Protein AF-A0A328Q4A4-F1 (afdb_monomer)

Structure (mmCIF, N/CA/C/O backbone):
data_AF-A0A328Q4A4-F1
#
_entry.id   AF-A0A328Q4A4-F1
#
loop_
_atom_site.group_PDB
_atom_site.id
_atom_site.type_symbol
_atom_site.label_atom_id
_atom_site.label_alt_id
_atom_site.label_comp_id
_atom_site.label_asym_id
_atom_site.label_entity_id
_atom_site.label_seq_id
_atom_site.pdbx_PDB_ins_code
_atom_site.Cartn_x
_atom_site.Cartn_y
_atom_site.Cartn_z
_atom_site.occupancy
_atom_site.B_iso_or_equiv
_atom_site.auth_seq_id
_atom_site.auth_comp_id
_atom_site.auth_asym_id
_atom_site.auth_atom_id
_atom_site.pdbx_PDB_model_num
ATOM 1 N N . ILE A 1 1 ? -0.098 -8.728 -1.420 1.00 66.94 1 ILE A N 1
ATOM 2 C CA . ILE A 1 1 ? -1.194 -9.069 -0.474 1.00 66.94 1 ILE A CA 1
ATOM 3 C C . ILE A 1 1 ? -1.032 -8.154 0.727 1.00 66.94 1 ILE A C 1
ATOM 5 O O . ILE A 1 1 ? 0.090 -8.021 1.190 1.00 66.94 1 ILE A O 1
ATOM 9 N N . THR A 1 2 ? -2.100 -7.516 1.206 1.00 86.19 2 THR A N 1
ATOM 10 C CA . THR A 1 2 ? -2.045 -6.656 2.399 1.00 86.19 2 THR A CA 1
ATOM 11 C C . THR A 1 2 ? -2.824 -7.318 3.524 1.00 86.19 2 THR A C 1
ATOM 13 O O . THR A 1 2 ? -3.998 -7.646 3.348 1.00 86.19 2 THR A O 1
ATOM 16 N N . ALA A 1 3 ? -2.168 -7.540 4.662 1.00 93.38 3 ALA A N 1
ATOM 17 C CA . ALA A 1 3 ? -2.786 -8.192 5.807 1.00 93.38 3 ALA A CA 1
ATOM 18 C C . ALA A 1 3 ? -3.661 -7.197 6.584 1.00 93.38 3 ALA A C 1
ATOM 20 O O . ALA A 1 3 ? -3.274 -6.045 6.797 1.00 93.38 3 ALA A O 1
ATOM 21 N N . ALA A 1 4 ? -4.834 -7.656 7.018 1.00 95.56 4 ALA A N 1
ATOM 22 C CA . ALA A 1 4 ? -5.754 -6.895 7.853 1.00 95.56 4 ALA A CA 1
ATOM 23 C C . ALA A 1 4 ? -6.147 -7.732 9.074 1.00 95.56 4 ALA A C 1
ATOM 25 O O . ALA A 1 4 ? -6.765 -8.787 8.930 1.00 95.56 4 ALA A O 1
ATOM 26 N N . LEU A 1 5 ? -5.797 -7.253 10.267 1.00 96.56 5 LEU A N 1
ATOM 27 C CA . LEU A 1 5 ? -6.229 -7.815 11.541 1.00 96.56 5 LEU A CA 1
ATOM 28 C C . LEU A 1 5 ? -7.450 -7.034 12.028 1.00 96.56 5 LEU A C 1
ATOM 30 O O . LEU A 1 5 ? -7.368 -5.836 12.286 1.00 96.56 5 LEU A O 1
ATOM 34 N N . HIS A 1 6 ? -8.592 -7.703 12.137 1.00 96.38 6 HIS A N 1
ATO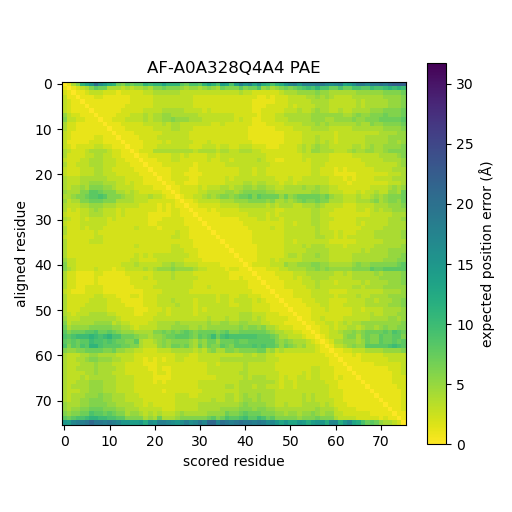M 35 C CA . HIS A 1 6 ? -9.828 -7.085 12.604 1.00 96.38 6 HIS A CA 1
ATOM 36 C C . HIS A 1 6 ? -9.929 -7.176 14.130 1.00 96.38 6 HIS A C 1
ATOM 38 O O . HIS A 1 6 ? -9.836 -8.269 14.683 1.00 96.38 6 HIS A O 1
ATOM 44 N N . THR A 1 7 ? -10.143 -6.040 14.798 1.00 96.50 7 THR A N 1
ATOM 45 C CA . THR A 1 7 ? -10.370 -5.965 16.250 1.00 96.50 7 THR A CA 1
ATOM 46 C C . THR A 1 7 ? -11.670 -5.203 16.547 1.00 96.50 7 THR A C 1
ATOM 48 O O . THR A 1 7 ? -12.185 -4.515 15.657 1.00 96.50 7 THR A O 1
ATOM 51 N N . PRO A 1 8 ? -12.206 -5.278 17.781 1.00 95.94 8 PRO A N 1
ATOM 52 C CA . PRO A 1 8 ? -13.364 -4.477 18.186 1.00 95.94 8 PRO A CA 1
ATOM 53 C C . PRO A 1 8 ? -13.164 -2.958 18.053 1.00 95.94 8 PRO A C 1
ATOM 55 O O . PRO A 1 8 ? -14.136 -2.228 17.890 1.00 95.94 8 PRO A O 1
ATOM 58 N N . GLU A 1 9 ? -11.920 -2.472 18.096 1.00 95.62 9 GLU A N 1
ATOM 59 C CA . GLU A 1 9 ? -11.587 -1.042 18.002 1.00 95.62 9 GLU A CA 1
ATOM 60 C C . GLU A 1 9 ? -11.339 -0.559 16.562 1.00 95.62 9 GLU A C 1
ATOM 62 O O . GLU A 1 9 ? -11.118 0.633 16.334 1.00 95.62 9 GLU A O 1
ATOM 67 N N . GLY A 1 10 ? -11.349 -1.472 15.589 1.00 96.31 10 GLY A N 1
ATOM 68 C CA . GLY A 1 10 ? -11.094 -1.199 14.176 1.00 96.31 10 GLY A CA 1
ATOM 69 C C . GLY A 1 10 ? -10.024 -2.110 13.578 1.00 96.31 10 GLY A C 1
ATOM 70 O O . GLY A 1 10 ? -9.381 -2.905 14.260 1.00 96.31 10 GLY A O 1
ATOM 71 N N . ALA A 1 11 ? -9.824 -2.024 12.263 1.00 97.12 11 ALA A N 1
ATOM 72 C CA . ALA A 1 11 ? -8.813 -2.841 11.598 1.00 97.12 11 ALA A CA 1
ATOM 73 C C . ALA A 1 11 ? -7.392 -2.299 11.834 1.00 97.12 11 ALA A C 1
ATOM 75 O O . ALA A 1 11 ? -7.161 -1.091 11.766 1.00 97.12 11 ALA A O 1
ATOM 76 N N . ILE A 1 12 ? -6.435 -3.199 12.039 1.00 97.56 12 ILE A N 1
ATOM 77 C CA . ILE A 1 12 ? -5.001 -2.929 11.937 1.00 97.56 12 ILE A CA 1
ATOM 78 C C . ILE A 1 12 ? -4.543 -3.442 10.574 1.00 97.56 12 ILE A C 1
ATOM 80 O O . ILE A 1 12 ? -4.691 -4.624 10.263 1.00 97.56 12 ILE A O 1
ATOM 84 N N . ILE A 1 13 ? -4.003 -2.552 9.749 1.00 97.06 13 ILE A N 1
ATOM 85 C CA . ILE A 1 13 ? -3.472 -2.885 8.429 1.00 97.06 13 ILE A CA 1
ATOM 86 C C . ILE A 1 13 ? -1.956 -2.987 8.516 1.00 97.06 13 ILE A C 1
ATOM 88 O O . ILE A 1 13 ? -1.307 -2.057 8.989 1.00 97.06 13 ILE A O 1
ATOM 92 N N . TYR A 1 14 ? -1.393 -4.083 8.011 1.00 96.19 14 TYR A N 1
ATOM 93 C CA . TYR A 1 14 ? 0.042 -4.198 7.774 1.00 96.19 14 TYR A CA 1
ATOM 94 C C . TYR A 1 14 ? 0.296 -4.291 6.272 1.00 96.19 14 TYR A C 1
ATOM 96 O O . TYR A 1 14 ? 0.026 -5.317 5.636 1.00 96.19 14 TYR A O 1
ATOM 104 N N . ALA A 1 15 ? 0.770 -3.181 5.701 1.00 93.25 15 ALA A N 1
ATOM 105 C CA . ALA A 1 15 ? 0.917 -3.015 4.260 1.00 93.25 15 ALA A CA 1
ATOM 106 C C . ALA A 1 15 ? 1.905 -4.018 3.647 1.00 93.25 15 ALA A C 1
ATOM 108 O O . ALA A 1 15 ? 1.689 -4.425 2.506 1.00 93.25 15 ALA A O 1
ATOM 109 N N . ASN A 1 16 ? 2.897 -4.469 4.434 1.00 92.06 16 ASN A N 1
ATOM 110 C CA . ASN A 1 16 ? 4.104 -5.153 3.956 1.00 92.06 16 ASN A CA 1
ATOM 111 C C . ASN A 1 16 ? 4.821 -4.315 2.885 1.00 92.06 16 ASN A C 1
ATOM 113 O O . ASN A 1 16 ? 4.510 -3.139 2.717 1.00 92.06 16 ASN A O 1
ATOM 117 N N . ASP A 1 17 ? 5.789 -4.906 2.194 1.00 91.88 17 ASP A N 1
ATOM 118 C CA . ASP A 1 17 ? 6.421 -4.285 1.035 1.00 91.88 17 ASP A CA 1
ATOM 119 C C . ASP A 1 17 ? 5.426 -4.219 -0.138 1.00 91.88 17 ASP A C 1
ATOM 121 O O . ASP A 1 17 ? 4.776 -5.219 -0.476 1.00 91.88 17 ASP A O 1
ATOM 125 N N . PHE A 1 18 ? 5.232 -3.033 -0.721 1.00 91.94 18 PHE A N 1
ATOM 126 C CA . PHE A 1 18 ? 4.215 -2.828 -1.754 1.00 91.94 18 PHE A CA 1
ATOM 127 C C . PHE A 1 18 ? 4.526 -1.659 -2.695 1.00 91.94 18 PHE A C 1
ATOM 129 O O . PHE A 1 18 ? 5.225 -0.707 -2.366 1.00 91.94 18 PHE A O 1
ATOM 136 N N . LYS A 1 19 ? 3.892 -1.684 -3.871 1.00 92.56 19 LYS A N 1
ATOM 137 C CA . LYS A 1 19 ? 3.745 -0.526 -4.765 1.00 92.56 19 LYS A CA 1
ATOM 138 C C . LYS A 1 19 ? 2.369 -0.549 -5.427 1.00 92.56 19 LYS A C 1
ATOM 140 O O . LYS A 1 19 ? 1.707 -1.583 -5.484 1.00 92.56 19 LYS A O 1
ATOM 145 N N . PHE A 1 20 ? 1.942 0.583 -5.983 1.00 93.25 20 PHE A N 1
ATOM 146 C CA . PHE A 1 20 ? 0.670 0.684 -6.707 1.00 93.25 20 PHE A CA 1
ATOM 147 C C . PHE A 1 20 ? 0.823 0.444 -8.217 1.00 93.25 20 PHE A C 1
ATOM 149 O O . PHE A 1 20 ? 0.566 1.339 -9.025 1.00 93.25 20 PHE A O 1
ATOM 156 N N . ASP A 1 21 ? 1.273 -0.745 -8.611 1.00 95.00 21 ASP A N 1
ATOM 157 C CA . ASP A 1 21 ? 1.491 -1.102 -10.016 1.00 95.00 21 ASP A CA 1
ATOM 158 C C . ASP A 1 21 ? 0.315 -1.905 -10.596 1.00 95.00 21 ASP A C 1
ATOM 160 O O . ASP A 1 21 ? -0.060 -2.948 -10.075 1.00 95.00 21 ASP A O 1
ATOM 164 N N . ASN A 1 22 ? -0.256 -1.432 -11.705 1.00 95.31 22 ASN A N 1
ATOM 165 C CA . ASN A 1 22 ? -1.388 -2.089 -12.368 1.00 95.31 22 ASN A CA 1
ATOM 166 C C . ASN A 1 22 ? -0.965 -3.152 -13.393 1.00 95.31 22 ASN A C 1
ATOM 168 O O . ASN A 1 22 ? -1.826 -3.832 -13.941 1.00 95.31 22 ASN A O 1
ATOM 172 N N . HIS A 1 23 ? 0.334 -3.278 -13.675 1.00 96.12 23 HIS A N 1
ATOM 173 C CA . HIS A 1 23 ? 0.875 -4.194 -14.686 1.00 96.12 23 HIS A CA 1
ATOM 174 C C . HIS A 1 23 ? 1.924 -5.143 -14.093 1.00 96.12 23 HIS A C 1
ATOM 176 O O . HIS A 1 23 ? 2.893 -5.496 -14.771 1.00 96.12 23 HIS A O 1
ATOM 182 N N . GLN A 1 24 ? 1.743 -5.514 -12.824 1.00 93.06 24 GLN A N 1
ATOM 183 C CA . GLN A 1 24 ? 2.572 -6.509 -12.147 1.00 93.06 24 GLN A CA 1
ATOM 184 C C . GLN A 1 24 ? 2.539 -7.836 -12.908 1.00 93.06 24 GLN A C 1
ATOM 186 O O . GLN A 1 24 ? 1.493 -8.243 -13.414 1.00 93.06 24 GLN A O 1
ATOM 191 N N . MET A 1 25 ? 3.686 -8.508 -12.974 1.00 91.94 25 MET A N 1
ATOM 192 C CA . MET A 1 25 ? 3.812 -9.786 -13.678 1.00 91.94 25 MET A CA 1
ATOM 193 C C . MET A 1 25 ? 3.611 -10.985 -12.755 1.00 91.94 25 MET A C 1
ATOM 195 O O . MET A 1 25 ? 2.991 -11.968 -13.146 1.00 91.94 25 MET A O 1
ATOM 199 N N . VAL A 1 26 ? 4.150 -10.910 -11.535 1.00 89.38 26 VAL A N 1
ATOM 200 C CA . VAL A 1 26 ? 4.192 -12.049 -10.598 1.00 89.38 26 VAL A CA 1
ATOM 201 C C . VAL A 1 26 ? 2.943 -12.117 -9.717 1.00 89.38 26 VAL A C 1
ATOM 203 O O . VAL A 1 26 ? 2.567 -13.188 -9.251 1.00 89.38 26 VAL A O 1
ATOM 206 N N . SER A 1 27 ? 2.282 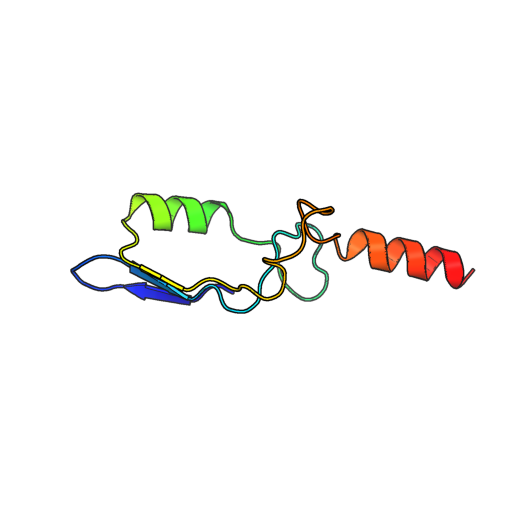-10.983 -9.479 1.00 88.25 27 SER A N 1
ATOM 207 C CA . SER A 1 27 ? 1.108 -10.906 -8.608 1.00 88.25 27 SER A CA 1
ATOM 208 C C . SER A 1 27 ? -0.022 -10.095 -9.246 1.00 88.25 27 SER A C 1
ATOM 210 O O . SER A 1 27 ? 0.249 -9.212 -10.062 1.00 88.25 27 SER A O 1
ATOM 212 N N . PRO A 1 28 ? -1.293 -10.357 -8.888 1.00 92.25 28 PRO A N 1
ATOM 213 C CA . PRO A 1 28 ? -2.410 -9.542 -9.351 1.00 92.25 28 PRO A CA 1
ATOM 214 C C . PRO A 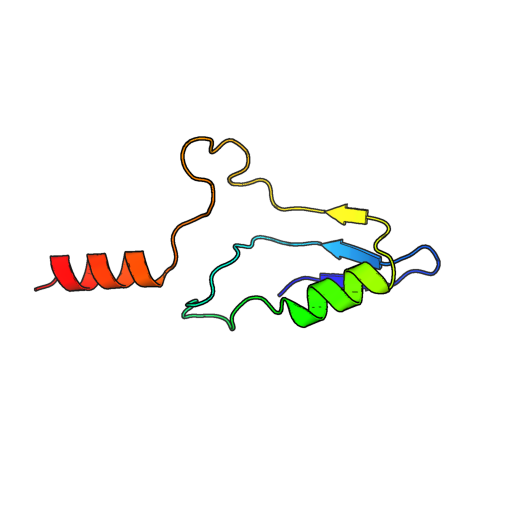1 28 ? -2.232 -8.069 -8.960 1.00 92.25 28 PRO A C 1
ATOM 216 O O . PRO A 1 28 ? -1.667 -7.804 -7.895 1.00 92.25 28 PRO A O 1
ATOM 219 N N . PRO A 1 29 ? -2.743 -7.112 -9.757 1.00 93.38 29 PRO A N 1
ATOM 220 C CA . PRO A 1 29 ? -2.757 -5.697 -9.396 1.00 93.38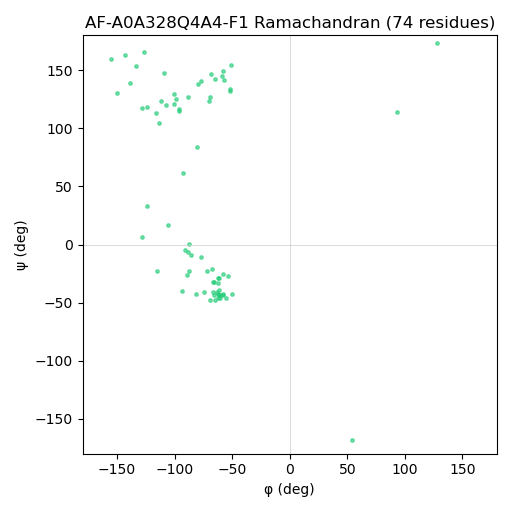 29 PRO A CA 1
ATOM 221 C C . PRO A 1 29 ? -3.352 -5.440 -8.000 1.00 93.38 29 PRO A C 1
ATOM 223 O O . PRO A 1 29 ? -4.201 -6.213 -7.544 1.00 93.38 29 PRO A O 1
ATOM 226 N N . PRO A 1 30 ? -2.973 -4.337 -7.328 1.00 93.06 30 PRO A N 1
ATOM 227 C CA . PRO A 1 30 ? -3.558 -3.954 -6.050 1.00 93.06 30 PRO A CA 1
ATOM 228 C C . PRO A 1 30 ? -5.092 -3.910 -6.096 1.00 93.06 30 PRO A C 1
ATOM 230 O O . PRO A 1 30 ? -5.686 -3.282 -6.975 1.00 93.06 30 PRO A O 1
ATOM 233 N N . ASP A 1 31 ? -5.752 -4.522 -5.109 1.00 93.88 31 ASP A N 1
ATOM 234 C CA . ASP A 1 31 ? -7.213 -4.485 -5.001 1.00 93.88 31 ASP A CA 1
ATOM 235 C C . ASP A 1 31 ? -7.684 -3.169 -4.360 1.00 93.88 31 ASP A C 1
ATOM 237 O O . ASP A 1 31 ? -7.956 -3.058 -3.159 1.00 93.88 31 ASP A O 1
ATOM 241 N N . TYR A 1 32 ? -7.804 -2.137 -5.195 1.00 95.00 32 TYR A N 1
ATOM 242 C CA . TYR A 1 32 ? -8.286 -0.818 -4.781 1.00 95.00 32 TYR A CA 1
ATOM 243 C C . TYR A 1 32 ? -9.714 -0.831 -4.230 1.00 95.00 32 TYR A C 1
ATOM 245 O O . TYR A 1 32 ? -10.069 0.029 -3.418 1.00 95.00 32 TYR A O 1
ATOM 253 N N . ARG A 1 33 ? -10.560 -1.771 -4.676 1.00 95.81 33 ARG A N 1
ATOM 254 C CA . ARG A 1 33 ? -11.933 -1.882 -4.173 1.00 95.81 33 ARG A CA 1
ATOM 255 C C . ARG A 1 33 ? -11.899 -2.354 -2.725 1.00 95.81 33 ARG A C 1
ATOM 257 O O . ARG A 1 33 ? -12.503 -1.701 -1.874 1.00 95.81 33 ARG A O 1
ATOM 264 N N . ARG A 1 34 ? -11.117 -3.394 -2.432 1.00 93.88 34 ARG A N 1
ATOM 265 C CA . ARG A 1 34 ? -10.946 -3.912 -1.073 1.00 93.88 34 ARG A CA 1
ATOM 266 C C . ARG A 1 34 ? -10.347 -2.874 -0.125 1.00 93.88 34 ARG A C 1
ATOM 268 O O . ARG A 1 34 ? -10.813 -2.763 1.008 1.00 93.88 34 ARG A O 1
ATOM 275 N N . PHE A 1 35 ? -9.385 -2.065 -0.579 1.00 94.25 35 PHE A N 1
ATOM 276 C CA . PHE A 1 35 ? -8.849 -0.964 0.232 1.00 94.25 35 PHE A CA 1
ATOM 277 C C . PHE A 1 35 ? -9.913 0.080 0.591 1.00 94.25 35 PHE A C 1
ATOM 279 O O . PHE A 1 35 ? -10.005 0.484 1.750 1.00 94.25 35 PHE A O 1
ATOM 286 N N . ARG A 1 36 ? -10.770 0.476 -0.361 1.00 95.50 36 ARG A N 1
ATOM 287 C CA . ARG A 1 36 ? -11.885 1.400 -0.080 1.00 95.50 36 ARG A CA 1
ATOM 288 C C . ARG A 1 36 ? -12.889 0.812 0.907 1.00 95.50 36 ARG A C 1
ATOM 290 O O . ARG A 1 36 ? -13.365 1.523 1.787 1.00 95.50 36 ARG A O 1
ATOM 297 N N . GLU A 1 37 ? -13.213 -0.471 0.776 1.00 95.19 37 GLU A N 1
ATOM 298 C CA . GLU A 1 37 ? -14.088 -1.166 1.725 1.00 95.19 37 GLU A CA 1
ATOM 299 C C . GLU A 1 37 ? -13.493 -1.203 3.136 1.00 95.19 37 GLU A C 1
ATOM 301 O O . GLU A 1 37 ? -14.214 -0.969 4.101 1.00 95.19 37 GLU A O 1
ATOM 306 N N . LEU A 1 38 ? -12.189 -1.477 3.267 1.00 93.44 38 LEU A N 1
ATOM 307 C CA . LEU A 1 38 ? -11.491 -1.451 4.557 1.00 93.44 38 LEU A CA 1
ATOM 308 C C . LEU A 1 38 ? -11.518 -0.057 5.184 1.00 93.44 38 LEU A C 1
ATOM 310 O O . LEU A 1 38 ? -11.875 0.064 6.351 1.00 93.44 38 LEU A O 1
ATOM 314 N N . GLY A 1 39 ? -11.226 0.987 4.403 1.00 93.62 39 GLY A N 1
ATOM 315 C CA . GLY A 1 39 ? -11.300 2.371 4.874 1.00 93.62 39 GLY A CA 1
ATOM 316 C C . GLY A 1 39 ? -12.693 2.740 5.394 1.00 93.62 39 GLY A C 1
ATOM 317 O O . GLY A 1 39 ? -12.812 3.312 6.472 1.00 93.62 39 GLY A O 1
ATOM 318 N N . LYS A 1 40 ? -13.756 2.331 4.684 1.00 95.44 40 LYS A N 1
ATOM 319 C CA . LYS A 1 40 ? -15.152 2.542 5.114 1.00 95.44 40 LYS A CA 1
ATOM 320 C C . LYS A 1 40 ? -15.525 1.780 6.389 1.00 95.44 40 LYS A C 1
ATOM 322 O O . LYS A 1 40 ? -16.359 2.259 7.145 1.00 95.44 40 LYS A O 1
ATOM 327 N N . LYS A 1 41 ? -14.938 0.600 6.618 1.00 93.50 41 LYS A N 1
ATOM 328 C CA . LYS A 1 41 ? -15.174 -0.221 7.821 1.00 93.50 41 LYS A CA 1
ATOM 329 C C . LYS A 1 41 ? -14.442 0.294 9.068 1.00 93.50 41 LYS A C 1
ATOM 331 O O . LYS A 1 41 ? -14.734 -0.185 10.155 1.00 93.50 41 LYS A O 1
ATOM 336 N N . GLY A 1 42 ? -13.524 1.250 8.917 1.00 95.50 42 GLY A N 1
ATOM 337 C CA . GLY A 1 42 ? -12.734 1.813 10.010 1.00 95.50 42 GLY A CA 1
ATOM 338 C C . GLY A 1 42 ? -11.390 1.103 10.186 1.00 95.50 42 GLY A C 1
ATOM 339 O O . GLY A 1 42 ? -11.317 -0.070 10.560 1.00 95.50 42 GLY A O 1
ATOM 340 N N . VAL A 1 43 ? -10.310 1.843 9.933 1.00 97.44 43 VAL A N 1
ATOM 341 C CA . VAL A 1 43 ? -8.928 1.419 10.186 1.00 97.44 43 VAL A CA 1
ATOM 342 C C . VAL A 1 43 ? -8.408 2.199 11.387 1.00 97.44 43 VAL A C 1
ATOM 344 O O . VAL A 1 43 ? -8.358 3.425 11.353 1.00 97.44 43 VAL A O 1
ATOM 347 N N . LYS A 1 44 ? -8.029 1.479 12.444 1.00 98.06 44 LYS A N 1
ATOM 348 C CA . LYS A 1 44 ? -7.477 2.049 13.676 1.00 98.06 44 LYS A CA 1
ATOM 349 C C . LYS A 1 44 ? -5.992 2.368 13.525 1.00 98.06 44 LYS A C 1
ATOM 351 O O . LYS A 1 44 ? -5.543 3.414 13.979 1.00 98.06 44 LYS A O 1
ATOM 356 N N . VAL A 1 45 ? -5.241 1.465 12.892 1.00 97.69 45 VAL A N 1
ATOM 357 C CA . VAL A 1 45 ? -3.793 1.592 12.671 1.00 97.69 45 VAL A CA 1
ATOM 358 C C . VAL A 1 45 ? -3.451 1.114 11.265 1.00 97.69 45 VAL A C 1
ATOM 360 O O . VAL A 1 45 ? -3.958 0.087 10.816 1.00 97.69 45 VAL A O 1
ATOM 363 N N . ALA A 1 46 ? -2.551 1.826 10.590 1.00 96.50 46 ALA A N 1
ATOM 364 C CA . ALA A 1 46 ? -1.912 1.371 9.364 1.00 96.50 46 ALA A CA 1
ATOM 365 C C . ALA A 1 46 ? -0.390 1.403 9.544 1.00 96.50 46 ALA A C 1
ATOM 367 O O . ALA A 1 46 ? 0.193 2.456 9.787 1.00 96.50 46 ALA A O 1
ATOM 368 N N . ILE A 1 47 ? 0.240 0.237 9.438 1.00 97.12 47 ILE A N 1
ATOM 369 C CA . ILE A 1 47 ? 1.690 0.067 9.444 1.00 97.12 47 ILE A CA 1
ATOM 370 C C . ILE A 1 47 ? 2.130 0.007 7.981 1.00 97.12 47 ILE A C 1
ATOM 372 O O . ILE A 1 47 ? 1.749 -0.913 7.250 1.00 97.12 47 ILE A O 1
ATOM 376 N N . MET A 1 48 ? 2.896 1.010 7.561 1.00 95.25 48 MET A N 1
ATOM 377 C CA . MET A 1 48 ? 3.201 1.286 6.157 1.00 95.25 48 MET A CA 1
ATOM 378 C C . MET A 1 48 ? 4.657 0.969 5.818 1.00 95.25 48 MET A C 1
ATOM 380 O O . MET A 1 48 ? 5.543 1.159 6.650 1.00 95.25 48 MET A O 1
ATOM 384 N N . ASP A 1 49 ? 4.897 0.540 4.578 1.00 94.69 49 ASP A N 1
ATOM 385 C CA . ASP A 1 49 ? 6.246 0.521 4.011 1.00 94.69 49 ASP A CA 1
ATOM 386 C C . ASP A 1 49 ? 6.798 1.949 3.869 1.00 94.69 49 ASP A C 1
ATOM 388 O O . ASP A 1 49 ? 6.078 2.899 3.556 1.00 94.69 49 ASP A O 1
ATOM 392 N N . THR A 1 50 ? 8.097 2.083 4.125 1.00 95.50 50 THR A N 1
ATOM 393 C CA . THR A 1 50 ? 8.844 3.345 4.078 1.00 95.50 50 THR A CA 1
ATOM 394 C C . THR A 1 50 ? 10.099 3.256 3.216 1.00 95.50 50 THR A C 1
ATOM 396 O O . THR A 1 50 ? 10.854 4.226 3.154 1.00 95.50 50 THR A O 1
ATOM 399 N N . THR A 1 51 ? 10.312 2.143 2.507 1.00 95.75 51 THR A N 1
ATOM 400 C CA . THR A 1 51 ? 11.518 1.883 1.707 1.00 95.75 51 THR A CA 1
ATOM 401 C C . THR A 1 51 ? 11.847 3.045 0.767 1.00 95.75 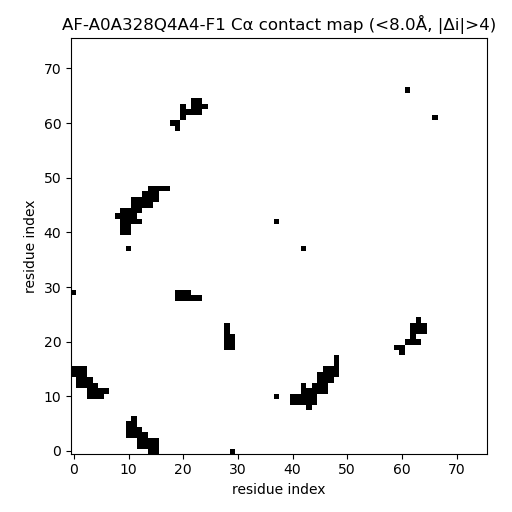51 THR A C 1
ATOM 403 O O . THR A 1 51 ? 12.990 3.494 0.712 1.00 95.75 51 THR A O 1
ATOM 406 N N . ASN A 1 52 ? 10.834 3.617 0.107 1.00 94.25 52 ASN A N 1
ATOM 407 C CA . ASN A 1 52 ? 11.002 4.728 -0.837 1.00 94.25 52 ASN A CA 1
ATOM 408 C C . ASN A 1 52 ? 10.539 6.096 -0.301 1.00 94.25 52 ASN A C 1
ATOM 410 O O . ASN A 1 52 ? 10.348 7.025 -1.079 1.00 94.25 52 ASN A O 1
ATOM 414 N N . ILE A 1 53 ? 10.361 6.274 1.015 1.00 94.25 53 ILE A N 1
ATOM 415 C CA . ILE A 1 53 ? 9.742 7.502 1.558 1.00 94.25 53 ILE A CA 1
ATOM 416 C C . ILE A 1 53 ? 10.584 8.774 1.375 1.00 94.25 53 ILE A C 1
ATOM 418 O O . ILE A 1 53 ? 10.063 9.885 1.441 1.00 94.25 53 ILE A O 1
ATOM 422 N N . LYS A 1 54 ? 11.899 8.625 1.178 1.00 95.62 54 LYS A N 1
ATOM 423 C CA . LYS A 1 54 ? 12.820 9.751 0.961 1.00 95.62 54 LYS A CA 1
ATOM 424 C C . LYS A 1 54 ? 12.898 10.189 -0.501 1.00 95.62 54 LYS A C 1
ATOM 426 O O . LYS A 1 54 ? 13.524 11.213 -0.769 1.00 95.62 54 LYS A O 1
ATOM 431 N N . GLU A 1 55 ? 12.302 9.436 -1.422 1.00 94.00 55 GLU A N 1
ATOM 432 C CA . GLU A 1 55 ? 12.294 9.783 -2.837 1.00 94.00 55 GLU A CA 1
ATOM 433 C C . GLU A 1 55 ? 11.395 11.006 -3.065 1.00 94.00 55 GLU A C 1
ATOM 435 O O . GLU A 1 55 ? 10.228 11.023 -2.677 1.00 94.00 55 GLU A O 1
ATOM 440 N N . LYS A 1 56 ? 11.964 12.062 -3.654 1.00 91.50 56 LYS A N 1
ATOM 441 C CA . LYS A 1 56 ? 11.293 13.362 -3.843 1.00 91.50 56 LYS A CA 1
ATOM 442 C C . LYS A 1 56 ? 11.072 13.711 -5.306 1.00 91.50 56 LYS A C 1
ATOM 444 O O . LYS A 1 56 ? 10.215 14.536 -5.605 1.00 91.50 56 LYS A O 1
ATOM 449 N N . GLN A 1 57 ? 11.857 13.131 -6.207 1.00 93.19 57 GLN A N 1
ATOM 450 C CA . GLN A 1 57 ? 11.800 13.419 -7.638 1.00 93.19 57 GLN A CA 1
ATOM 451 C C . GLN A 1 57 ? 10.776 12.529 -8.341 1.00 93.19 57 GLN A C 1
ATOM 453 O O . GLN A 1 57 ? 10.250 12.888 -9.392 1.00 93.19 57 GLN A O 1
ATOM 458 N N . GLN A 1 58 ? 10.459 11.384 -7.739 1.00 87.31 58 GLN A N 1
ATOM 459 C CA . GLN A 1 58 ? 9.515 10.419 -8.273 1.00 87.31 58 GLN A CA 1
ATOM 460 C C . GLN A 1 58 ? 8.299 10.271 -7.351 1.00 87.31 58 GLN A C 1
ATOM 462 O O . GLN A 1 58 ? 8.384 9.729 -6.256 1.00 87.31 58 GLN A O 1
ATOM 467 N N . SER A 1 59 ? 7.130 10.704 -7.832 1.00 84.38 59 SER A N 1
ATOM 468 C CA . SER A 1 59 ? 5.864 10.600 -7.087 1.00 84.38 59 SER A CA 1
ATOM 469 C C . SER A 1 59 ? 5.324 9.170 -6.989 1.00 84.38 59 SER A C 1
ATOM 471 O O . SER A 1 59 ? 4.524 8.862 -6.107 1.00 84.38 59 SER A O 1
ATOM 473 N N . LYS A 1 60 ? 5.731 8.289 -7.908 1.00 90.62 60 LYS A N 1
ATOM 474 C CA . LYS A 1 60 ? 5.286 6.896 -7.970 1.00 90.62 60 LYS A CA 1
ATOM 475 C C . LYS A 1 60 ? 6.368 6.011 -8.568 1.00 90.62 60 LYS A C 1
ATOM 477 O O . LYS A 1 60 ? 6.836 6.298 -9.668 1.00 90.62 60 LYS A O 1
ATOM 482 N N . THR A 1 61 ? 6.678 4.898 -7.905 1.00 93.75 61 THR A N 1
ATOM 483 C CA . THR A 1 61 ? 7.569 3.851 -8.425 1.00 93.75 61 THR A CA 1
ATOM 484 C C . THR A 1 61 ? 7.138 3.392 -9.821 1.00 93.75 61 THR A C 1
ATOM 486 O O . THR A 1 61 ? 5.953 3.144 -10.071 1.00 93.75 61 THR A O 1
ATOM 489 N N . HIS A 1 62 ? 8.104 3.276 -10.734 1.00 94.38 62 HIS A N 1
ATOM 490 C CA . HIS A 1 62 ? 7.860 2.851 -12.109 1.00 94.38 62 HIS A CA 1
ATOM 491 C C . HIS A 1 62 ? 7.219 1.458 -12.166 1.00 94.38 62 HIS A C 1
ATOM 493 O O . HIS A 1 62 ? 7.507 0.572 -11.360 1.00 94.38 62 HIS A O 1
ATOM 499 N N . SER A 1 63 ? 6.337 1.274 -13.150 1.00 95.62 63 SER A N 1
ATOM 500 C CA . SER A 1 63 ? 5.703 -0.018 -13.401 1.00 95.62 63 SER A CA 1
ATOM 501 C C . SER A 1 63 ? 6.719 -1.033 -13.929 1.00 95.62 63 SER A C 1
ATOM 503 O O . SER A 1 63 ? 7.592 -0.680 -14.723 1.00 95.62 63 SER A O 1
ATOM 505 N N . GLU A 1 64 ? 6.547 -2.308 -13.581 1.00 96.00 64 GLU A N 1
ATOM 506 C CA . GLU A 1 64 ? 7.274 -3.436 -14.185 1.00 96.00 64 GLU A CA 1
ATOM 507 C C . GLU A 1 64 ? 7.159 -3.457 -15.709 1.00 96.00 64 GLU A C 1
ATOM 509 O O . GLU A 1 64 ? 8.069 -3.925 -16.393 1.00 96.00 64 GLU A O 1
ATOM 514 N N . LYS A 1 65 ? 6.072 -2.900 -16.259 1.00 96.31 65 LYS A N 1
ATOM 515 C CA . LYS A 1 65 ? 5.929 -2.708 -17.701 1.00 96.31 65 LYS A CA 1
ATOM 516 C C . LYS A 1 65 ? 7.087 -1.900 -18.292 1.00 96.31 65 LYS A C 1
ATOM 518 O O . LYS A 1 65 ? 7.636 -2.325 -19.298 1.00 96.31 65 LYS A O 1
ATOM 523 N N . ILE A 1 66 ? 7.481 -0.793 -17.656 1.00 96.12 66 ILE A N 1
ATOM 524 C CA . ILE A 1 66 ? 8.565 0.071 -18.151 1.00 96.12 66 ILE A CA 1
ATOM 525 C C . ILE A 1 66 ? 9.887 -0.696 -18.133 1.00 96.12 66 ILE A C 1
ATOM 527 O O . ILE A 1 66 ? 10.588 -0.726 -19.137 1.00 96.12 66 ILE A O 1
ATOM 531 N N . ALA A 1 67 ? 10.195 -1.370 -17.021 1.00 95.06 67 ALA A N 1
ATOM 532 C CA . ALA A 1 67 ? 11.412 -2.171 -16.904 1.00 95.06 67 ALA A CA 1
ATOM 533 C C . ALA A 1 67 ? 11.482 -3.268 -17.981 1.00 95.06 67 ALA A C 1
ATOM 535 O O . ALA A 1 67 ? 12.519 -3.467 -18.608 1.00 95.06 67 ALA A O 1
ATOM 536 N N . ARG A 1 68 ? 10.360 -3.946 -18.242 1.00 95.12 68 ARG A N 1
ATOM 537 C CA . ARG A 1 68 ? 10.261 -4.966 -19.290 1.00 95.12 68 ARG A CA 1
ATOM 538 C C . ARG A 1 68 ? 10.435 -4.385 -20.691 1.00 95.12 68 ARG A C 1
ATOM 540 O O . ARG A 1 68 ? 11.096 -5.010 -21.513 1.00 95.12 68 ARG A O 1
ATOM 547 N N . ASP A 1 69 ? 9.819 -3.244 -20.977 1.00 96.50 69 ASP A N 1
ATOM 548 C CA . ASP A 1 69 ? 9.897 -2.615 -22.296 1.00 96.50 69 ASP A CA 1
ATOM 549 C C . ASP A 1 69 ? 11.331 -2.127 -22.576 1.00 96.50 69 ASP A C 1
ATOM 551 O O . ASP A 1 69 ? 11.850 -2.384 -23.659 1.00 96.50 69 ASP A O 1
ATOM 555 N N . LEU A 1 70 ? 12.012 -1.554 -21.574 1.00 97.50 7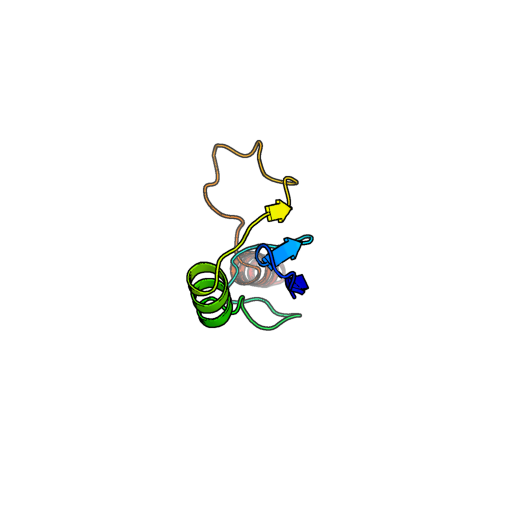0 LEU A N 1
ATOM 556 C CA . LEU A 1 70 ? 13.436 -1.201 -21.651 1.00 97.50 70 LEU A CA 1
ATOM 557 C C . LEU A 1 70 ? 14.320 -2.429 -21.889 1.00 97.50 70 LEU A C 1
ATOM 559 O O . LEU A 1 70 ? 15.175 -2.412 -22.770 1.00 97.50 70 LEU A O 1
ATOM 563 N N . LEU A 1 71 ? 14.092 -3.518 -21.147 1.00 96.81 71 LEU A N 1
ATOM 564 C CA . LEU A 1 71 ? 14.852 -4.756 -21.324 1.00 96.81 71 LEU A CA 1
ATOM 565 C C . LEU A 1 71 ? 14.686 -5.327 -22.739 1.00 96.81 7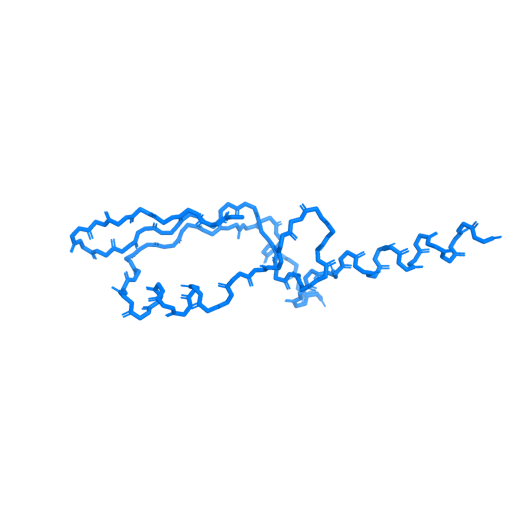1 LEU A C 1
ATOM 567 O O . LEU A 1 71 ? 15.662 -5.741 -23.355 1.00 96.81 71 LEU A O 1
ATOM 571 N N . LYS A 1 72 ? 13.457 -5.336 -23.266 1.00 96.62 72 LYS A N 1
ATOM 572 C CA . LYS A 1 72 ? 13.180 -5.792 -24.635 1.00 96.62 72 LYS A CA 1
ATOM 573 C C . LYS A 1 72 ? 13.871 -4.941 -25.688 1.00 96.62 72 LYS A C 1
ATOM 575 O O . LYS A 1 72 ? 14.181 -5.468 -26.745 1.00 96.62 72 LYS A O 1
ATOM 580 N N . ASP A 1 73 ? 14.037 -3.648 -25.439 1.00 97.50 73 ASP A N 1
ATOM 581 C CA . ASP A 1 73 ? 14.693 -2.760 -26.390 1.00 97.50 73 ASP A CA 1
ATOM 582 C C . ASP A 1 73 ? 16.208 -2.969 -26.416 1.00 97.50 73 ASP A C 1
ATOM 584 O O . ASP A 1 73 ? 16.790 -3.051 -27.489 1.00 97.50 73 ASP A O 1
ATOM 588 N N . VAL A 1 74 ? 16.819 -3.161 -25.243 1.00 97.94 74 VAL A N 1
ATOM 589 C CA . VAL A 1 74 ? 18.260 -3.433 -25.101 1.00 97.94 74 VAL A CA 1
ATOM 590 C C . VAL A 1 74 ? 18.671 -4.787 -25.688 1.00 97.94 74 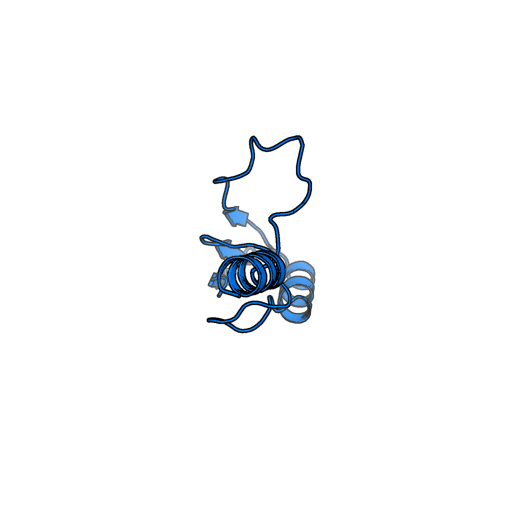VAL A C 1
ATOM 592 O O . VAL A 1 74 ? 19.797 -4.930 -26.147 1.00 97.94 74 VAL A O 1
ATOM 595 N N . LEU A 1 75 ? 17.792 -5.791 -25.638 1.00 96.88 75 LEU A N 1
ATOM 596 C CA . LEU A 1 75 ? 18.086 -7.150 -26.111 1.00 96.88 75 LEU A CA 1
ATOM 597 C C . LEU A 1 75 ? 17.812 -7.380 -27.610 1.00 96.88 75 LEU A C 1
ATOM 599 O O . LEU A 1 75 ? 17.975 -8.511 -28.068 1.00 96.88 75 LEU A O 1
ATOM 603 N N . LYS A 1 76 ? 17.353 -6.366 -28.351 1.00 75.75 76 LYS A N 1
ATOM 604 C CA . LYS A 1 76 ? 17.290 -6.427 -29.821 1.00 75.75 76 LYS A CA 1
ATOM 605 C C . LYS A 1 76 ? 18.686 -6.333 -30.422 1.00 75.75 76 LYS A C 1
ATOM 607 O O . LYS A 1 76 ? 18.887 -6.998 -31.460 1.00 75.75 76 LYS A O 1
#

Radius of gyration: 15.89 Å; Cα contacts (8 Å, |Δi|>4): 78; chains: 1; bounding box: 33×26×48 Å

Secondary structure (DSSP, 8-state):
--EEEEETTEEEEE--S----TT-SSSPPP-HHHHHHHHHH-EEEEE---TTTT--S-SSPPPHHHHHHHHHHHT-

Sequence (76 aa):
ITAALHTPEGAIIYANDFKFDNHQMVSPPPDYRRFRELGKKGVKVAIMDTTNIKEKQQSKTHSEKIARDLLKDVLK

Foldseek 3Di:
DWDWDQDPQAIEIERPDDFQACDDDPDHGDPPVVVVVRVVRHYPYYHDDCPCVPPDPDPGDDHPVVVVVVVVVVVD

pLDDT: mean 93.89, std 4.6, range [66.94, 98.06]

Mean predicted aligned error: 3.39 Å

InterPro domains:
  IPR036866 Ribonuclease Z/Hydroxyacylglutathione hydrolase-like [G3DSA:3.60.15.10] (1-74)
  IPR036866 Ribonuclease Z/Hydroxyacylglutathione hydrolase-like [SSF56281] (5-75)

Nearest PDB structures (foldseek):
  3gr1-assembly2_F-5  TM=3.500E-01  e=2.460E+00  Salmonella enterica subsp. enterica serovar Typhimurium
  3gr1-assembly10_H  TM=3.524E-01  e=3.215E+00  Salmonella enterica subsp. enterica serovar Typhimurium
  3gr0-assembly3_C  TM=3.438E-01  e=3.930E+00  Salmonella enterica subsp. enterica serovar Typhimurium
  4g1i-assembly1_A  TM=3.381E-01  e=5.870E+00  Salmonella enterica subsp. enterica serovar Typhimurium

Organism: NCBI:txid2317

Solvent-accessible surface area (backbone atoms only — not comparable to full-atom values): 4888 Å² total; per-residue (Å²): 130,67,50,71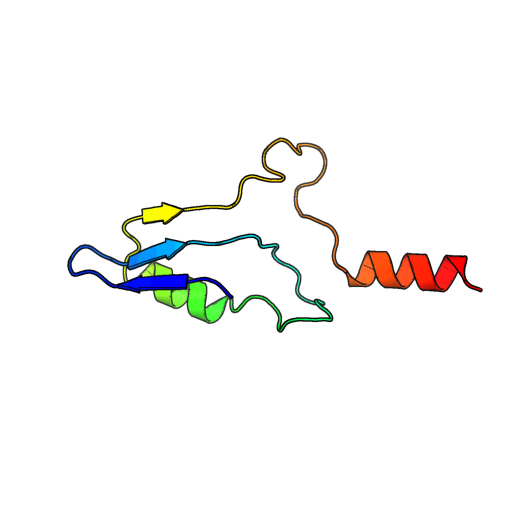,50,80,51,99,83,28,25,37,34,42,41,53,88,78,75,94,37,83,57,47,87,91,48,81,48,71,63,63,65,60,52,54,53,47,58,74,71,38,63,66,45,76,49,70,68,58,92,67,67,84,57,80,90,56,95,63,85,81,42,59,54,56,57,51,53,54,51,57,61,75,72,107